Protein AF-A0A448Z1J2-F1 (afdb_monomer)

Mean predicted aligned error: 15.46 Å

Solvent-accessible surface area (backbone atoms only — not comparable to full-atom values): 7737 Å² total; per-residue (Å²): 117,73,67,60,22,53,48,30,33,52,54,13,51,51,35,43,54,49,35,51,50,51,52,52,51,52,51,51,53,51,53,54,49,52,54,53,52,60,68,62,60,84,60,81,86,87,71,67,80,65,58,53,57,57,51,50,54,50,52,58,58,62,70,51,76,62,66,67,49,54,51,44,38,52,50,14,51,50,31,33,50,51,11,50,65,66,57,67,61,83,80,78,82,80,77,81,77,88,66,95,68,85,71,80,87,72,56,58,96,90,49,56,73,74,52,52,57,54,62,55,55,54,54,55,55,57,67,71,75,110

Foldseek 3Di:
DLVQLVVLQVVLVVLQVVLVVLLVVLVVVLVVVVVVVVVVPPDDDDPPDPVVVVVVVVNVVSNDRDVVSVVSNVSSVVSNVVSCVVNVDDDDDDPPCPDDDDDPPDDDPVDPPVVVVVVVVVVVVVVVVD

pLDDT: mean 75.4, std 17.33, range [51.78, 98.25]

Organism: NCBI:txid183589

Sequence (130 aa):
MPSTAAFLRGAGALLVVHAAYSCMHFRSLLQDLDLLAGAGAAAPPDQKTEEASAVAGAAAAAMIPPPDVVFELALALCLLLAGELLGMGPLQPIELSAGGRRRPLVAPAHRTRDFDVYSNRSKMLLRKAE

InterPro domains:
  IPR018937 Membrane magnesium transporter [PF10270] (12-91)

Structure (mmCIF, N/CA/C/O backbone):
data_AF-A0A448Z1J2-F1
#
_entry.id   AF-A0A448Z1J2-F1
#
loop_
_atom_site.group_PDB
_atom_site.id
_atom_site.type_symbol
_atom_site.label_atom_id
_atom_site.label_alt_id
_atom_site.label_comp_id
_atom_site.label_asym_id
_atom_site.label_entity_id
_atom_site.label_seq_id
_atom_site.pdbx_PDB_ins_code
_atom_site.Cartn_x
_atom_site.Cartn_y
_atom_site.Cartn_z
_atom_site.occupancy
_atom_site.B_iso_or_equiv
_atom_site.auth_seq_id
_atom_site.auth_comp_id
_atom_site.auth_asym_id
_atom_site.auth_atom_id
_atom_site.pdbx_PDB_model_num
ATOM 1 N N . MET A 1 1 ? -5.794 -3.497 21.336 1.00 56.41 1 MET A N 1
ATOM 2 C CA . MET A 1 1 ? -4.336 -3.267 21.287 1.00 56.41 1 MET A CA 1
ATOM 3 C C . MET A 1 1 ? -4.048 -2.202 20.239 1.00 56.41 1 MET A C 1
ATOM 5 O O . MET A 1 1 ? -3.989 -2.529 19.065 1.00 56.41 1 MET A O 1
ATOM 9 N N . PRO A 1 2 ? -3.956 -0.922 20.625 1.00 68.00 2 PRO A N 1
ATOM 10 C CA . PRO A 1 2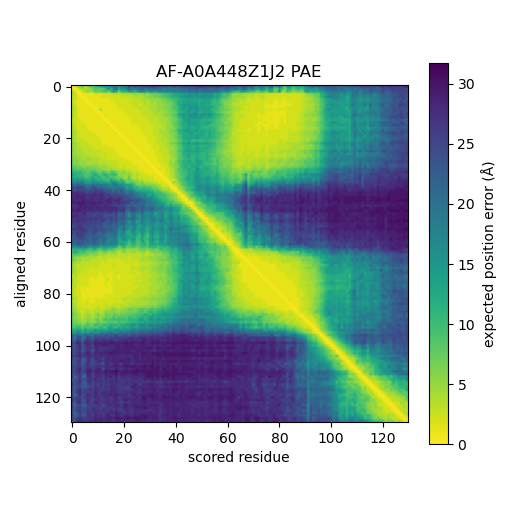 ? -3.748 0.173 19.671 1.00 68.00 2 PRO A CA 1
ATOM 11 C C . PRO A 1 2 ? -2.375 0.119 18.972 1.00 68.00 2 PRO A C 1
ATOM 13 O O . PRO A 1 2 ? -2.227 0.649 17.874 1.00 68.00 2 PRO A O 1
ATOM 16 N N . SER A 1 3 ? -1.390 -0.563 19.567 1.00 85.62 3 SER A N 1
ATOM 17 C CA . SER A 1 3 ? -0.029 -0.676 19.030 1.00 85.62 3 SER A CA 1
ATOM 18 C C . SER A 1 3 ? 0.064 -1.497 17.740 1.00 85.62 3 SER A C 1
ATOM 20 O O . SER A 1 3 ? 0.822 -1.130 16.847 1.00 85.62 3 SER A O 1
ATOM 22 N N . THR A 1 4 ? -0.714 -2.575 17.598 1.00 93.00 4 THR A N 1
ATOM 23 C CA . THR A 1 4 ? -0.645 -3.452 16.416 1.00 93.00 4 THR A CA 1
ATOM 24 C C . THR A 1 4 ? -1.272 -2.807 15.182 1.00 93.00 4 THR A C 1
ATOM 26 O O . THR A 1 4 ? -0.691 -2.866 14.104 1.00 93.00 4 THR A O 1
ATOM 29 N N . ALA A 1 5 ? -2.411 -2.126 15.337 1.00 93.38 5 ALA A N 1
ATOM 30 C CA . ALA A 1 5 ? -3.055 -1.389 14.248 1.00 93.38 5 ALA A CA 1
ATOM 31 C C . ALA A 1 5 ? -2.168 -0.244 13.729 1.00 93.38 5 ALA A C 1
ATOM 33 O O . ALA A 1 5 ? -2.017 -0.072 12.521 1.00 93.38 5 ALA A O 1
ATOM 34 N N . ALA A 1 6 ? -1.531 0.508 14.636 1.00 94.75 6 ALA A N 1
ATOM 35 C CA . ALA A 1 6 ? -0.580 1.555 14.266 1.00 94.75 6 ALA A CA 1
ATOM 36 C C . ALA A 1 6 ? 0.643 0.988 13.525 1.00 94.75 6 ALA A C 1
ATOM 38 O O . ALA A 1 6 ? 1.057 1.550 12.513 1.00 94.75 6 ALA A O 1
ATOM 39 N N . PHE A 1 7 ? 1.176 -0.148 13.986 1.00 96.81 7 PHE A N 1
ATOM 40 C CA . PHE A 1 7 ? 2.276 -0.837 13.315 1.00 96.81 7 PHE A CA 1
ATOM 41 C C . PHE A 1 7 ? 1.901 -1.284 11.895 1.00 96.81 7 PHE A C 1
ATOM 43 O O . PHE A 1 7 ? 2.641 -0.997 10.960 1.00 96.81 7 PHE A O 1
ATOM 50 N N . LEU A 1 8 ? 0.738 -1.921 11.714 1.00 97.00 8 LEU A N 1
ATOM 51 C CA . LEU A 1 8 ? 0.266 -2.379 10.399 1.00 97.00 8 LEU A CA 1
ATOM 52 C C . LEU A 1 8 ? 0.074 -1.220 9.416 1.00 97.00 8 LEU A C 1
ATOM 54 O O . LEU A 1 8 ? 0.506 -1.316 8.270 1.00 97.00 8 LEU A O 1
ATOM 58 N N . ARG A 1 9 ? -0.505 -0.103 9.876 1.00 96.94 9 ARG A N 1
ATOM 59 C CA . ARG A 1 9 ? -0.630 1.119 9.069 1.00 96.94 9 ARG A CA 1
ATOM 60 C C . ARG A 1 9 ? 0.732 1.675 8.666 1.00 96.94 9 ARG A C 1
ATOM 62 O O . ARG A 1 9 ? 0.930 2.009 7.504 1.00 96.94 9 ARG A O 1
ATOM 69 N N . GLY A 1 10 ? 1.667 1.755 9.614 1.00 97.50 10 GLY A N 1
ATOM 70 C CA . GLY A 1 10 ? 3.019 2.252 9.360 1.00 97.50 10 GLY A CA 1
ATOM 71 C C . GLY A 1 10 ? 3.784 1.380 8.364 1.00 97.50 10 GLY A C 1
ATOM 72 O O . GLY A 1 10 ? 4.340 1.896 7.399 1.00 97.50 10 GLY A O 1
ATOM 73 N N . ALA A 1 11 ? 3.759 0.059 8.558 1.00 97.50 11 ALA A N 1
ATOM 74 C CA . ALA A 1 11 ? 4.390 -0.899 7.656 1.00 97.50 11 ALA A CA 1
ATOM 75 C C . ALA A 1 11 ? 3.762 -0.858 6.254 1.00 97.50 11 ALA A C 1
ATOM 77 O O . ALA A 1 11 ? 4.482 -0.778 5.262 1.00 97.50 11 ALA A O 1
ATOM 78 N N . GLY A 1 12 ? 2.428 -0.841 6.166 1.00 97.44 12 GLY A N 1
ATOM 79 C CA . GLY A 1 12 ? 1.718 -0.719 4.896 1.00 97.44 12 GLY A CA 1
ATOM 80 C C . GLY A 1 12 ? 2.039 0.589 4.167 1.00 97.44 12 GLY A C 1
ATOM 81 O O . GLY A 1 12 ? 2.340 0.562 2.979 1.00 97.44 12 GLY A O 1
ATOM 82 N N . ALA A 1 13 ? 2.064 1.726 4.869 1.00 98.00 13 ALA A N 1
ATOM 83 C CA . ALA A 1 13 ? 2.432 3.015 4.279 1.00 98.00 13 ALA A CA 1
ATOM 84 C C . ALA A 1 13 ? 3.871 3.018 3.740 1.00 98.00 13 ALA A C 1
ATOM 86 O O . ALA A 1 13 ? 4.117 3.536 2.651 1.00 98.00 13 ALA A O 1
ATOM 87 N N . LEU A 1 14 ? 4.810 2.407 4.468 1.00 98.06 14 LEU A N 1
ATOM 88 C CA . LEU A 1 14 ? 6.195 2.276 4.024 1.00 98.06 14 LEU A CA 1
ATOM 89 C C . LEU A 1 14 ? 6.297 1.430 2.749 1.00 98.06 14 LEU A C 1
ATOM 91 O O . LEU A 1 14 ? 6.985 1.842 1.819 1.00 98.06 14 LEU A O 1
ATOM 95 N N . LEU A 1 15 ? 5.572 0.308 2.669 1.00 97.25 15 LEU A N 1
ATOM 96 C CA . LEU A 1 15 ? 5.525 -0.512 1.453 1.00 97.25 15 LEU A CA 1
ATOM 97 C C . LEU A 1 15 ? 4.890 0.229 0.271 1.00 97.25 15 LEU A C 1
ATOM 99 O O . LEU A 1 15 ? 5.377 0.104 -0.843 1.00 97.25 15 LEU A O 1
ATOM 103 N N . VAL A 1 16 ? 3.851 1.048 0.485 1.00 97.62 16 VAL A N 1
ATOM 104 C CA . VAL A 1 16 ? 3.288 1.882 -0.597 1.00 97.62 16 VAL A CA 1
ATOM 105 C C . VAL A 1 16 ? 4.333 2.861 -1.130 1.00 97.62 16 VAL A C 1
ATOM 107 O O . VAL A 1 16 ? 4.474 3.007 -2.342 1.00 97.62 16 VAL A O 1
ATOM 110 N N . VAL A 1 17 ? 5.081 3.524 -0.243 1.00 97.88 17 VAL A N 1
ATOM 111 C CA . VAL A 1 17 ? 6.155 4.444 -0.649 1.00 97.88 17 VAL A CA 1
ATOM 112 C C . VAL A 1 17 ? 7.260 3.695 -1.392 1.00 97.88 17 VAL A C 1
ATOM 114 O O . VAL A 1 17 ? 7.743 4.184 -2.413 1.00 97.88 17 VAL A O 1
ATOM 117 N N . HIS A 1 18 ? 7.631 2.505 -0.920 1.00 97.06 18 HIS A N 1
ATOM 118 C CA . HIS A 1 18 ? 8.628 1.669 -1.580 1.00 97.06 18 HIS A CA 1
ATOM 119 C C . HIS A 1 18 ? 8.166 1.237 -2.977 1.00 97.06 18 HIS A C 1
ATOM 121 O O . HIS A 1 18 ? 8.861 1.501 -3.953 1.00 97.06 18 HIS A O 1
ATOM 127 N N . ALA A 1 19 ? 6.950 0.702 -3.105 1.00 94.69 19 ALA A N 1
ATOM 128 C CA . ALA A 1 19 ? 6.372 0.308 -4.386 1.00 94.69 19 ALA A CA 1
ATOM 129 C C . ALA A 1 19 ? 6.236 1.497 -5.355 1.00 94.69 19 ALA A C 1
ATOM 131 O O . ALA A 1 19 ? 6.474 1.350 -6.555 1.00 94.69 19 ALA A O 1
ATOM 132 N N . ALA A 1 20 ? 5.904 2.693 -4.853 1.00 94.69 20 ALA A N 1
ATOM 133 C CA . ALA A 1 20 ? 5.857 3.913 -5.658 1.00 94.69 20 ALA A CA 1
ATOM 134 C C . ALA A 1 20 ? 7.246 4.302 -6.190 1.00 94.69 20 ALA A C 1
ATOM 136 O O . ALA A 1 20 ? 7.379 4.645 -7.368 1.00 94.69 20 ALA A O 1
ATOM 137 N N . TYR A 1 21 ? 8.282 4.205 -5.349 1.00 96.06 21 TYR A N 1
ATOM 138 C CA . TYR A 1 21 ? 9.666 4.408 -5.769 1.00 96.06 21 TYR A CA 1
ATOM 139 C C . TYR A 1 21 ? 10.095 3.369 -6.814 1.00 96.06 21 TYR A C 1
ATOM 141 O O . TYR A 1 21 ? 10.613 3.751 -7.862 1.00 96.06 21 TYR A O 1
ATOM 149 N N . SER A 1 22 ? 9.803 2.084 -6.593 1.00 93.62 22 SER A N 1
ATOM 150 C CA . SER A 1 22 ? 10.104 0.999 -7.537 1.00 93.62 22 SER A CA 1
ATOM 151 C C . SER A 1 22 ? 9.424 1.213 -8.892 1.00 93.62 22 SER A C 1
ATOM 153 O O . SER A 1 22 ? 10.071 1.085 -9.930 1.00 93.62 22 SER A O 1
ATOM 155 N N . CYS A 1 23 ? 8.155 1.640 -8.907 1.00 91.31 23 CYS A N 1
ATOM 156 C CA . CYS A 1 23 ? 7.443 2.004 -10.137 1.00 91.31 23 CYS A CA 1
ATOM 157 C C . CYS A 1 23 ? 8.109 3.175 -10.873 1.00 91.31 23 CYS A C 1
ATOM 159 O O . CYS A 1 23 ? 8.272 3.135 -12.094 1.00 91.31 23 CYS A O 1
ATOM 161 N N . MET A 1 24 ? 8.482 4.233 -10.145 1.00 91.62 24 MET A N 1
ATOM 162 C CA . MET A 1 24 ? 9.134 5.403 -10.734 1.00 91.62 24 MET A CA 1
ATOM 163 C C . MET A 1 24 ? 10.509 5.042 -11.303 1.00 91.62 24 MET A C 1
ATOM 165 O O . MET A 1 24 ? 10.846 5.467 -12.407 1.00 91.62 24 MET A O 1
ATOM 169 N N . HIS A 1 25 ? 11.279 4.229 -10.579 1.00 92.31 25 HIS A N 1
ATOM 170 C CA . HIS A 1 25 ? 12.588 3.766 -11.016 1.00 92.31 25 HIS A CA 1
ATOM 171 C C . HIS A 1 25 ? 12.485 2.872 -12.256 1.00 92.31 25 HIS A C 1
ATOM 173 O O . HIS A 1 25 ? 13.178 3.116 -13.241 1.00 92.31 25 HIS A O 1
ATOM 179 N N . PHE A 1 26 ? 11.558 1.911 -12.260 1.00 89.44 26 PHE A N 1
ATOM 180 C CA . PHE A 1 26 ? 11.278 1.070 -13.424 1.00 89.44 26 PHE A CA 1
ATOM 181 C C . PHE A 1 26 ? 10.901 1.905 -14.653 1.00 89.44 26 PHE A C 1
ATOM 183 O O . PHE A 1 26 ? 11.438 1.700 -15.739 1.00 89.44 26 PHE A O 1
ATOM 190 N N . ARG A 1 27 ? 10.040 2.915 -14.478 1.00 89.06 27 ARG A N 1
ATOM 191 C CA . ARG A 1 27 ? 9.675 3.836 -15.560 1.00 89.06 27 ARG A CA 1
ATOM 192 C C . ARG A 1 27 ? 10.876 4.627 -16.082 1.00 89.06 27 ARG A C 1
ATOM 194 O O . ARG A 1 27 ? 10.980 4.809 -17.290 1.00 89.06 27 ARG A O 1
ATOM 201 N N . SER A 1 28 ? 11.762 5.087 -15.199 1.00 91.12 28 SER A N 1
ATOM 202 C CA . SER A 1 28 ? 12.994 5.780 -15.596 1.00 91.12 28 SER A CA 1
ATOM 203 C C . SER A 1 28 ? 13.884 4.878 -16.454 1.00 91.12 28 SER A C 1
ATOM 205 O O . SER A 1 28 ? 14.342 5.304 -17.506 1.00 91.12 28 SER A O 1
ATOM 207 N N . LEU A 1 29 ? 14.061 3.613 -16.054 1.00 87.56 29 LEU A N 1
ATOM 208 C CA . LEU A 1 29 ? 14.852 2.640 -16.814 1.00 87.56 29 LEU A CA 1
ATOM 209 C C . LEU A 1 29 ? 14.260 2.361 -18.201 1.00 87.56 29 LEU A C 1
ATOM 211 O O . LEU A 1 29 ? 15.002 2.266 -19.174 1.00 87.56 29 LEU A O 1
ATOM 215 N N . LEU A 1 30 ? 12.931 2.260 -18.311 1.00 85.81 30 LEU A N 1
ATOM 216 C CA . LEU A 1 30 ? 12.268 2.103 -19.609 1.00 85.81 30 LEU A CA 1
ATOM 217 C C . LEU A 1 30 ? 12.523 3.301 -20.533 1.00 85.81 30 LEU A C 1
ATOM 219 O O . LEU A 1 30 ? 12.791 3.113 -21.715 1.00 85.81 30 LEU A O 1
ATOM 223 N N . GLN A 1 31 ? 12.489 4.523 -19.997 1.00 87.50 31 GLN A N 1
ATOM 224 C CA . GLN A 1 31 ? 12.779 5.732 -20.774 1.00 87.50 31 GLN A CA 1
ATOM 225 C C . GLN A 1 31 ? 14.233 5.764 -21.262 1.00 87.50 31 GLN A C 1
ATOM 227 O O . GLN A 1 31 ? 14.480 6.120 -22.413 1.00 87.50 31 GLN A O 1
ATOM 232 N N . ASP A 1 32 ? 15.183 5.353 -20.422 1.00 85.81 32 ASP A N 1
ATOM 233 C CA . ASP A 1 32 ? 16.596 5.267 -20.804 1.00 85.81 32 ASP A CA 1
ATOM 234 C C . ASP A 1 32 ? 16.824 4.221 -21.910 1.00 85.81 32 ASP A C 1
ATOM 236 O O . ASP A 1 32 ? 17.598 4.451 -22.842 1.00 85.81 32 ASP A O 1
ATOM 240 N N . LEU A 1 33 ? 16.112 3.089 -21.855 1.00 84.00 33 LEU A N 1
ATOM 241 C CA . LEU A 1 33 ? 16.160 2.058 -22.896 1.00 84.00 33 LEU A CA 1
ATOM 242 C C . LEU A 1 33 ? 15.563 2.538 -24.225 1.00 84.00 33 LEU A C 1
ATOM 244 O O . LEU A 1 33 ? 16.163 2.290 -25.271 1.00 84.00 33 LEU A O 1
ATOM 248 N N . ASP A 1 34 ? 14.439 3.258 -24.201 1.00 82.56 34 ASP A N 1
ATOM 249 C CA . ASP A 1 34 ? 13.839 3.845 -25.407 1.00 82.56 34 ASP A CA 1
ATOM 250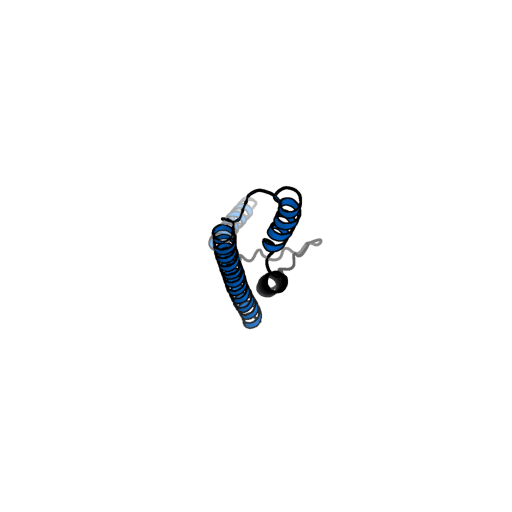 C C . ASP A 1 34 ? 14.785 4.857 -26.077 1.00 82.56 34 ASP A C 1
ATOM 252 O O . ASP A 1 34 ? 14.906 4.884 -27.306 1.00 82.56 34 ASP A O 1
ATOM 256 N N . LEU A 1 35 ? 15.512 5.657 -25.286 1.00 79.44 35 LEU A N 1
ATOM 257 C CA . LEU A 1 35 ? 16.523 6.589 -25.798 1.00 79.44 35 LEU A CA 1
ATOM 258 C C . LEU A 1 35 ? 17.692 5.856 -26.475 1.00 79.44 35 LEU A C 1
ATOM 260 O O . LEU A 1 35 ? 18.140 6.272 -27.547 1.00 79.44 35 LEU A O 1
ATOM 264 N N . LEU A 1 36 ? 18.166 4.751 -25.891 1.00 80.19 36 LEU A N 1
ATOM 265 C CA . LEU A 1 36 ? 19.224 3.919 -26.475 1.00 80.19 36 LEU A CA 1
ATOM 266 C C . LEU A 1 36 ? 18.760 3.207 -27.755 1.00 80.19 36 LEU A C 1
ATOM 268 O O . LEU A 1 36 ? 19.490 3.186 -28.748 1.00 80.19 36 LEU A O 1
ATOM 272 N N . ALA A 1 37 ? 17.539 2.666 -27.761 1.00 77.69 37 ALA A N 1
ATOM 273 C CA . ALA A 1 37 ? 16.949 2.022 -28.932 1.00 77.69 37 ALA A CA 1
ATOM 274 C C . ALA A 1 37 ? 16.738 3.024 -30.082 1.00 77.69 37 ALA A C 1
ATOM 276 O O . ALA A 1 37 ? 17.069 2.731 -31.233 1.00 77.69 37 ALA A O 1
ATOM 277 N N . GLY A 1 38 ? 16.267 4.236 -29.771 1.00 69.31 38 GLY A N 1
ATOM 278 C CA . GLY A 1 38 ? 16.127 5.329 -30.733 1.00 69.31 38 GLY A CA 1
ATOM 279 C C . GLY A 1 38 ? 17.464 5.810 -31.307 1.00 69.31 38 GLY A C 1
ATOM 280 O O . G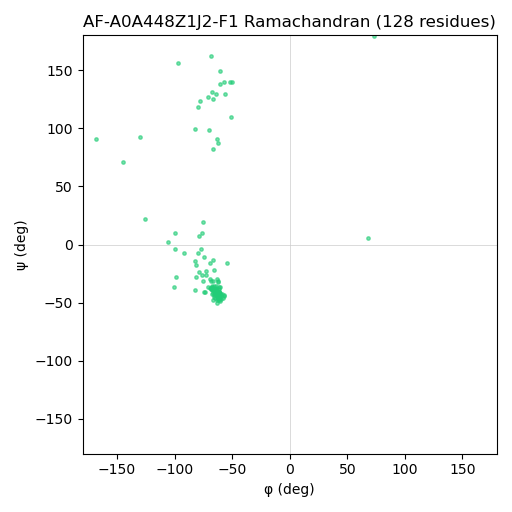LY A 1 38 ? 17.544 6.108 -32.497 1.00 69.31 38 GLY A O 1
ATOM 281 N N . ALA A 1 39 ? 18.531 5.822 -30.501 1.00 65.00 39 ALA A N 1
ATOM 282 C CA . ALA A 1 39 ? 19.882 6.157 -30.956 1.00 65.00 39 ALA A CA 1
ATOM 283 C C . ALA A 1 39 ? 20.491 5.082 -31.884 1.00 65.00 39 ALA A C 1
ATOM 285 O O . ALA A 1 39 ? 21.277 5.413 -32.771 1.00 65.00 39 ALA A O 1
ATOM 286 N N . GLY A 1 40 ? 20.112 3.809 -31.715 1.00 58.38 40 GLY A N 1
ATOM 287 C CA . GLY A 1 40 ? 20.538 2.691 -32.570 1.00 58.38 40 GLY A CA 1
ATOM 288 C C . GLY A 1 40 ? 19.753 2.543 -33.883 1.00 58.38 40 GLY A C 1
ATOM 289 O O . GLY A 1 40 ? 20.239 1.914 -34.821 1.00 58.38 40 GLY A O 1
ATOM 290 N N . ALA A 1 41 ? 18.569 3.153 -33.995 1.00 55.84 41 ALA A N 1
ATOM 291 C CA . ALA A 1 41 ? 17.669 3.032 -35.149 1.00 55.84 41 ALA A CA 1
ATOM 292 C C . ALA A 1 41 ? 18.088 3.840 -36.402 1.00 55.84 41 ALA A C 1
ATOM 294 O O . ALA A 1 41 ? 17.331 3.915 -37.370 1.00 55.84 41 ALA A O 1
ATOM 295 N N . ALA A 1 42 ? 19.299 4.407 -36.434 1.00 55.72 42 ALA A N 1
ATOM 296 C CA . ALA A 1 42 ? 19.894 5.056 -37.611 1.00 55.72 42 ALA A CA 1
ATOM 297 C C . ALA A 1 42 ? 20.405 4.061 -38.692 1.00 55.72 42 ALA A C 1
ATOM 299 O O . ALA A 1 42 ? 21.227 4.424 -39.533 1.00 55.72 42 ALA A O 1
ATOM 300 N N . ALA A 1 43 ? 19.937 2.809 -38.670 1.00 55.16 43 ALA A N 1
ATOM 301 C CA . ALA A 1 43 ? 20.293 1.735 -39.603 1.00 55.16 43 ALA A CA 1
ATOM 302 C C . ALA A 1 43 ? 19.242 1.587 -40.744 1.00 55.16 43 ALA A C 1
ATOM 304 O O . ALA A 1 43 ? 18.107 2.046 -40.590 1.00 55.16 43 ALA A O 1
ATOM 305 N N . PRO A 1 44 ? 19.615 1.020 -41.914 1.00 53.59 44 PRO A N 1
ATOM 306 C CA . PRO A 1 44 ? 18.981 1.280 -43.214 1.00 53.59 44 PRO A CA 1
ATOM 307 C C . PRO A 1 44 ? 17.540 0.745 -43.388 1.00 53.59 44 PRO A C 1
ATOM 309 O O . PRO A 1 44 ? 17.093 -0.111 -42.627 1.00 53.59 44 PRO A O 1
ATOM 312 N N . PRO A 1 45 ? 16.788 1.252 -44.391 1.00 56.09 45 PRO A N 1
ATOM 313 C CA . PRO A 1 45 ? 15.318 1.309 -44.380 1.00 56.09 45 PRO A CA 1
ATOM 314 C C . PRO A 1 45 ? 14.544 0.013 -44.675 1.00 56.09 45 PRO A C 1
ATOM 316 O O . PRO A 1 45 ? 13.315 0.035 -44.592 1.00 56.09 45 PRO A O 1
ATOM 319 N N . ASP A 1 46 ? 15.194 -1.100 -45.011 1.00 54.22 46 ASP A N 1
ATOM 320 C CA . ASP A 1 46 ? 14.553 -2.091 -45.893 1.00 54.22 46 ASP A CA 1
ATOM 321 C C . ASP A 1 46 ? 13.911 -3.321 -45.199 1.00 54.22 46 ASP A C 1
ATOM 323 O O . ASP A 1 46 ? 13.470 -4.237 -45.886 1.00 54.22 46 ASP A O 1
ATOM 327 N N . GLN A 1 47 ? 13.774 -3.358 -43.862 1.00 54.62 47 GLN A N 1
ATOM 328 C CA . GLN A 1 47 ? 13.173 -4.502 -43.120 1.00 54.62 47 GLN A CA 1
ATOM 329 C C . GLN A 1 47 ? 11.997 -4.147 -42.174 1.00 54.62 47 GLN A C 1
ATOM 331 O O . GLN A 1 47 ? 11.669 -4.880 -41.247 1.00 54.62 47 GLN A O 1
ATOM 336 N N . LYS A 1 48 ? 11.315 -3.015 -42.389 1.00 54.19 48 LYS A N 1
ATOM 337 C CA . LYS A 1 48 ? 10.494 -2.350 -41.353 1.00 54.19 48 LYS A CA 1
ATOM 338 C C . LYS A 1 48 ? 9.082 -2.884 -41.039 1.00 54.19 48 LYS A C 1
ATOM 340 O O . LYS A 1 48 ? 8.479 -2.365 -40.103 1.00 54.19 48 LYS A O 1
ATOM 345 N N . THR A 1 49 ? 8.504 -3.844 -41.764 1.00 54.06 49 THR A N 1
ATOM 346 C CA . THR A 1 49 ? 7.030 -4.021 -41.707 1.00 54.06 49 THR A CA 1
ATOM 347 C C . THR A 1 49 ? 6.518 -5.128 -40.772 1.00 54.06 49 THR A C 1
ATOM 349 O O . THR A 1 49 ? 5.434 -4.963 -40.221 1.00 54.06 49 THR A O 1
ATOM 352 N N . GLU A 1 50 ? 7.273 -6.202 -40.507 1.00 52.81 50 GLU A N 1
ATOM 353 C CA . GLU A 1 50 ? 6.837 -7.266 -39.571 1.00 52.81 50 GLU A CA 1
ATOM 354 C C . GLU A 1 50 ? 7.474 -7.161 -38.175 1.00 52.81 50 GLU A C 1
ATOM 356 O O . GLU A 1 50 ? 6.791 -7.360 -37.168 1.00 52.81 50 GLU A O 1
ATOM 361 N N . GLU A 1 51 ? 8.742 -6.751 -38.076 1.00 51.94 51 GLU A N 1
ATOM 362 C CA . GLU A 1 51 ? 9.425 -6.603 -36.781 1.00 51.94 51 GLU A CA 1
ATOM 363 C C . GLU A 1 51 ? 8.831 -5.468 -35.931 1.00 51.94 51 GLU A C 1
ATOM 365 O O . GLU A 1 51 ? 8.738 -5.589 -34.711 1.00 51.94 51 GLU A O 1
ATOM 370 N N . ALA A 1 52 ? 8.319 -4.404 -36.557 1.00 52.88 52 ALA A N 1
ATOM 371 C CA . ALA A 1 52 ? 7.695 -3.282 -35.853 1.00 52.88 52 ALA A CA 1
ATOM 372 C C . ALA A 1 52 ? 6.433 -3.686 -35.059 1.00 52.88 52 ALA A C 1
ATOM 374 O O . ALA A 1 52 ? 6.159 -3.115 -34.003 1.00 52.88 52 ALA A O 1
ATOM 375 N N . SER A 1 53 ? 5.685 -4.695 -35.526 1.00 51.84 53 SER A N 1
ATOM 376 C CA . SER A 1 53 ? 4.489 -5.215 -34.844 1.00 51.84 53 SER A CA 1
ATOM 377 C C . SER A 1 53 ? 4.851 -6.066 -33.622 1.00 51.84 53 SER A C 1
ATOM 379 O O . SER A 1 53 ? 4.222 -5.951 -32.569 1.00 51.84 53 SER A O 1
ATOM 381 N N . ALA A 1 54 ? 5.886 -6.904 -33.738 1.00 55.38 54 ALA A N 1
ATOM 382 C CA . ALA A 1 54 ? 6.389 -7.708 -32.625 1.00 55.38 54 ALA A CA 1
ATOM 383 C C . ALA A 1 54 ? 7.055 -6.832 -31.547 1.00 55.38 54 ALA A C 1
ATOM 385 O O . ALA A 1 54 ? 6.841 -7.048 -30.354 1.00 55.38 54 ALA A O 1
ATOM 386 N N . VAL A 1 55 ? 7.785 -5.792 -31.962 1.00 54.78 55 VAL A N 1
ATOM 387 C CA . VAL A 1 55 ? 8.408 -4.806 -31.065 1.00 54.78 55 VAL A CA 1
ATOM 388 C C . VAL A 1 55 ? 7.356 -3.950 -30.352 1.00 54.78 55 VAL A C 1
ATOM 390 O O . VAL A 1 55 ? 7.500 -3.703 -29.160 1.00 54.78 55 VAL A O 1
ATOM 393 N N . ALA A 1 56 ? 6.256 -3.567 -31.010 1.00 52.28 56 ALA A N 1
ATOM 394 C CA . ALA A 1 56 ? 5.154 -2.848 -30.361 1.00 52.28 56 ALA A CA 1
ATOM 395 C C . ALA A 1 56 ? 4.419 -3.703 -29.308 1.00 52.28 56 ALA A C 1
ATOM 397 O O . ALA A 1 56 ? 4.085 -3.206 -28.233 1.00 52.28 56 ALA A O 1
ATOM 398 N N . GLY A 1 57 ? 4.209 -4.997 -29.579 1.00 54.88 57 GLY A N 1
ATOM 399 C CA . GLY A 1 57 ? 3.652 -5.941 -28.603 1.00 54.88 57 GLY A CA 1
ATOM 400 C C . GLY A 1 57 ? 4.585 -6.186 -27.411 1.00 54.88 57 GLY A C 1
ATOM 401 O O . GLY A 1 57 ? 4.130 -6.231 -26.268 1.00 54.88 57 GLY A O 1
ATOM 402 N N . ALA A 1 58 ? 5.896 -6.268 -27.657 1.00 56.38 58 ALA A N 1
ATOM 403 C CA . ALA A 1 58 ? 6.912 -6.377 -26.612 1.00 56.38 58 ALA A CA 1
ATOM 404 C C . ALA A 1 58 ? 7.053 -5.084 -25.790 1.00 56.38 58 ALA A C 1
ATOM 406 O O . ALA A 1 58 ? 7.187 -5.158 -24.574 1.00 56.38 58 ALA A O 1
ATOM 407 N N . ALA A 1 59 ? 6.947 -3.906 -26.413 1.00 56.44 59 ALA A N 1
ATOM 408 C CA . ALA A 1 59 ? 6.943 -2.612 -25.729 1.00 56.44 59 ALA A CA 1
ATOM 409 C C . ALA A 1 59 ? 5.685 -2.422 -24.863 1.00 56.44 59 ALA A C 1
ATOM 411 O O . ALA A 1 59 ? 5.767 -1.922 -23.743 1.00 56.44 59 ALA A O 1
ATOM 412 N N . ALA A 1 60 ? 4.523 -2.888 -25.333 1.00 56.78 60 ALA A N 1
ATOM 413 C CA . ALA A 1 60 ? 3.295 -2.910 -24.539 1.00 56.78 60 ALA A CA 1
ATOM 414 C C . ALA A 1 60 ? 3.394 -3.878 -23.344 1.00 56.78 60 ALA A C 1
ATOM 416 O O . ALA A 1 60 ? 2.932 -3.549 -22.253 1.00 56.78 60 ALA A O 1
ATOM 417 N N . ALA A 1 61 ? 4.041 -5.036 -23.519 1.00 59.44 61 ALA A N 1
ATOM 418 C CA . ALA A 1 61 ? 4.363 -5.945 -22.418 1.00 59.44 61 ALA A CA 1
ATOM 419 C C . ALA A 1 61 ? 5.431 -5.366 -21.467 1.00 59.44 61 ALA A C 1
ATOM 421 O O . ALA A 1 61 ? 5.366 -5.611 -20.266 1.00 59.44 61 ALA A O 1
ATOM 422 N N . ALA A 1 62 ? 6.366 -4.553 -21.973 1.00 62.69 62 ALA A N 1
ATOM 423 C CA . ALA A 1 62 ? 7.389 -3.866 -21.183 1.00 62.69 62 ALA A CA 1
ATOM 424 C C . ALA A 1 62 ? 6.828 -2.708 -20.341 1.00 62.69 62 ALA A C 1
ATOM 426 O O . ALA A 1 62 ? 7.423 -2.356 -19.329 1.00 62.69 62 ALA A O 1
ATOM 427 N N . MET A 1 63 ? 5.674 -2.136 -20.706 1.00 70.19 63 MET A N 1
ATOM 428 C CA . MET A 1 63 ? 4.998 -1.123 -19.883 1.00 70.19 63 MET A CA 1
ATOM 429 C C . MET A 1 63 ? 4.302 -1.700 -18.642 1.00 70.19 63 MET A C 1
ATOM 431 O O . MET A 1 63 ? 3.867 -0.934 -17.778 1.00 70.19 63 MET A O 1
ATOM 435 N N . ILE A 1 64 ? 4.180 -3.025 -18.537 1.00 79.69 64 ILE A N 1
ATOM 436 C CA . ILE A 1 64 ? 3.613 -3.678 -17.357 1.00 79.69 64 ILE A CA 1
ATOM 437 C C . ILE A 1 64 ? 4.696 -3.697 -16.269 1.00 79.69 64 ILE A C 1
ATOM 439 O O . ILE A 1 64 ? 5.790 -4.208 -16.521 1.00 79.69 64 ILE A O 1
ATOM 443 N N . PRO A 1 65 ? 4.430 -3.144 -15.069 1.00 81.00 65 PRO A N 1
ATOM 444 C CA . PRO A 1 65 ? 5.407 -3.172 -13.994 1.00 81.00 65 PRO A CA 1
ATOM 445 C C . PRO A 1 65 ? 5.743 -4.621 -13.613 1.00 81.00 65 PRO A C 1
ATOM 447 O O . PRO A 1 65 ? 4.877 -5.499 -13.712 1.00 81.00 65 PRO A O 1
ATOM 450 N N . PRO A 1 66 ? 6.976 -4.873 -13.146 1.00 87.88 66 PRO A N 1
ATOM 451 C CA . PRO A 1 66 ? 7.391 -6.183 -12.675 1.00 87.88 66 PRO A CA 1
ATOM 452 C C . PRO A 1 66 ? 6.393 -6.771 -11.655 1.00 87.88 66 PRO A C 1
ATOM 454 O O . PRO A 1 66 ? 5.835 -6.038 -10.828 1.00 87.88 66 PRO A O 1
ATOM 457 N N . PRO A 1 67 ? 6.105 -8.085 -11.723 1.00 88.94 67 PRO A N 1
ATOM 458 C CA . PRO A 1 67 ? 5.039 -8.700 -10.933 1.00 88.94 67 PRO A CA 1
ATOM 459 C C . PRO A 1 67 ? 5.292 -8.621 -9.421 1.00 88.94 67 PRO A C 1
ATOM 461 O O . PRO A 1 67 ? 4.345 -8.538 -8.645 1.00 88.94 67 PRO A O 1
ATOM 464 N N . ASP A 1 68 ? 6.551 -8.602 -8.996 1.00 91.00 68 ASP A N 1
ATOM 465 C CA . ASP A 1 68 ? 6.979 -8.361 -7.616 1.00 91.00 68 ASP A CA 1
ATOM 466 C C . ASP A 1 68 ? 6.467 -7.020 -7.071 1.00 91.00 68 ASP A C 1
ATOM 468 O O . ASP A 1 68 ? 5.914 -6.996 -5.973 1.00 91.00 68 ASP A O 1
ATOM 472 N N . VAL A 1 69 ? 6.530 -5.940 -7.857 1.00 92.25 69 VAL A N 1
ATOM 473 C CA . VAL A 1 69 ? 6.004 -4.619 -7.459 1.00 92.25 69 VAL A CA 1
ATOM 474 C C . VAL A 1 69 ? 4.479 -4.653 -7.309 1.00 92.25 69 VAL A C 1
ATOM 476 O O . VAL A 1 69 ? 3.915 -4.029 -6.407 1.00 92.25 69 VAL A O 1
ATOM 479 N N . VAL A 1 70 ? 3.792 -5.425 -8.158 1.00 92.50 70 VAL A N 1
ATOM 480 C CA . VAL A 1 70 ? 2.338 -5.628 -8.057 1.00 92.50 70 VAL A CA 1
ATOM 481 C C . VAL A 1 70 ? 1.982 -6.379 -6.770 1.00 92.50 70 VAL A C 1
ATOM 483 O O . VAL A 1 70 ? 1.058 -5.976 -6.059 1.00 92.50 70 VAL A O 1
ATOM 486 N N . PHE A 1 71 ? 2.719 -7.443 -6.438 1.00 95.00 71 PHE A N 1
ATOM 487 C CA . PHE A 1 71 ? 2.518 -8.186 -5.192 1.00 95.00 71 PHE A CA 1
ATOM 488 C C . PHE A 1 71 ? 2.835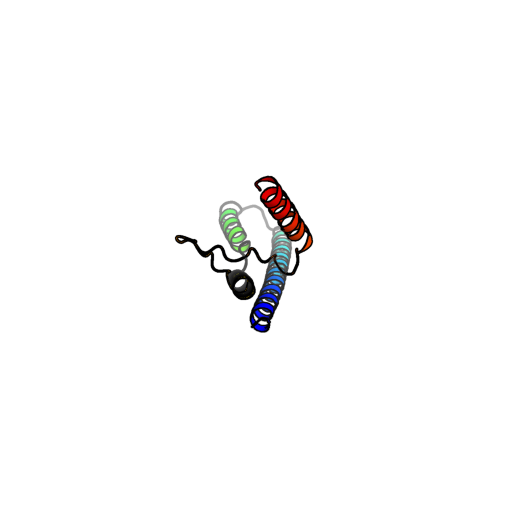 -7.344 -3.956 1.00 95.00 71 PHE A C 1
ATOM 490 O O . PHE A 1 71 ? 2.093 -7.405 -2.974 1.00 95.00 71 PHE A O 1
ATOM 497 N N . GLU A 1 72 ? 3.887 -6.529 -4.004 1.00 95.12 72 GLU A N 1
ATOM 498 C CA . GLU A 1 72 ? 4.245 -5.618 -2.922 1.00 95.12 72 GLU A CA 1
ATOM 499 C C . GLU A 1 72 ? 3.138 -4.591 -2.661 1.00 95.12 72 GLU A C 1
ATOM 501 O O . GLU A 1 72 ? 2.718 -4.411 -1.516 1.00 95.12 72 GLU A O 1
ATOM 506 N N . LEU A 1 73 ? 2.592 -3.977 -3.716 1.00 95.25 73 LEU A N 1
ATOM 507 C CA . LEU A 1 73 ? 1.485 -3.029 -3.597 1.00 95.25 73 LEU A CA 1
ATOM 508 C C . LEU A 1 73 ? 0.214 -3.695 -3.047 1.00 95.25 73 LEU A C 1
ATOM 510 O O . LEU A 1 73 ? -0.467 -3.124 -2.192 1.00 95.25 73 LEU A O 1
ATOM 514 N N . ALA A 1 74 ? -0.101 -4.912 -3.502 1.00 97.06 74 ALA A N 1
ATOM 515 C CA . ALA A 1 74 ? -1.233 -5.678 -2.988 1.00 97.06 74 ALA A CA 1
ATOM 516 C C . ALA A 1 74 ? -1.063 -6.008 -1.495 1.00 97.06 74 ALA A C 1
ATOM 518 O O . ALA A 1 74 ? -2.003 -5.856 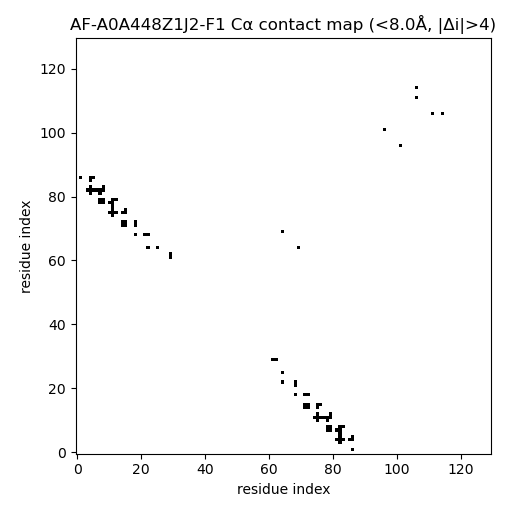-0.712 1.00 97.06 74 ALA A O 1
ATOM 519 N N . LEU A 1 75 ? 0.142 -6.406 -1.079 1.00 97.38 75 LEU A N 1
ATOM 520 C CA . LEU A 1 75 ? 0.467 -6.648 0.324 1.00 97.38 75 LEU A CA 1
ATOM 521 C C . LEU A 1 75 ? 0.341 -5.362 1.152 1.00 97.38 75 LEU A C 1
ATOM 523 O O . LEU A 1 75 ? -0.264 -5.380 2.225 1.00 97.38 75 LEU A O 1
ATOM 527 N N . ALA A 1 76 ? 0.852 -4.242 0.640 1.00 97.69 76 ALA A N 1
ATOM 528 C CA . ALA A 1 76 ? 0.766 -2.936 1.283 1.00 97.69 76 ALA A CA 1
ATOM 529 C C . ALA A 1 76 ? -0.693 -2.515 1.529 1.00 97.69 76 ALA A C 1
ATOM 531 O O . ALA A 1 76 ? -1.050 -2.113 2.640 1.00 97.69 76 ALA A O 1
ATOM 532 N N . LEU A 1 77 ? -1.554 -2.682 0.518 1.00 97.81 77 LEU A N 1
ATOM 533 C CA . LEU A 1 77 ? -2.991 -2.431 0.614 1.00 97.81 77 LEU A CA 1
ATOM 534 C C . LEU A 1 77 ? -3.646 -3.317 1.684 1.00 97.81 77 LEU A C 1
ATOM 536 O O . LEU A 1 77 ? -4.403 -2.820 2.518 1.00 97.81 77 LEU A O 1
ATOM 540 N N . CYS A 1 78 ? -3.334 -4.615 1.692 1.00 98.25 78 CYS A N 1
ATOM 541 C CA . CYS A 1 78 ? -3.859 -5.557 2.680 1.00 98.25 78 CYS A CA 1
ATOM 542 C C . CYS A 1 78 ? -3.463 -5.173 4.113 1.00 98.25 78 CYS A C 1
ATOM 544 O O . CYS A 1 78 ? -4.302 -5.224 5.013 1.00 98.25 78 CYS A O 1
ATOM 546 N N . LEU A 1 79 ? -2.213 -4.753 4.334 1.00 97.81 79 LEU A N 1
ATOM 547 C CA . LEU A 1 79 ? -1.738 -4.308 5.648 1.00 97.81 79 LEU A CA 1
ATOM 548 C C . LEU A 1 79 ? -2.431 -3.022 6.105 1.00 97.81 79 LEU A C 1
ATOM 550 O O . LEU A 1 79 ? -2.850 -2.939 7.260 1.00 97.81 79 LEU A O 1
ATOM 554 N N . LEU A 1 80 ? -2.594 -2.045 5.208 1.00 97.94 80 LEU A N 1
ATOM 555 C CA . LEU A 1 80 ? -3.327 -0.810 5.498 1.00 97.94 80 LEU A CA 1
ATOM 556 C C . LEU A 1 80 ? -4.782 -1.110 5.866 1.00 97.94 80 LEU A C 1
ATOM 558 O O . LEU A 1 80 ? -5.262 -0.646 6.899 1.00 97.94 80 LEU A O 1
ATOM 562 N N . LEU A 1 81 ? -5.459 -1.938 5.070 1.00 97.69 81 LEU A N 1
ATOM 563 C CA . LEU A 1 81 ? -6.847 -2.321 5.309 1.00 97.69 81 LEU A CA 1
ATOM 564 C C . LEU A 1 81 ? -7.008 -3.064 6.641 1.00 97.69 81 LEU A C 1
ATOM 566 O O . LEU A 1 81 ? -7.899 -2.741 7.426 1.00 97.69 81 LEU A O 1
ATOM 570 N N . ALA A 1 82 ? -6.128 -4.025 6.929 1.00 96.44 82 ALA A N 1
ATOM 571 C CA . ALA A 1 82 ? -6.122 -4.732 8.206 1.00 96.44 82 ALA A CA 1
ATOM 572 C C . ALA A 1 82 ? -5.866 -3.775 9.382 1.00 96.44 82 ALA A C 1
ATOM 574 O O . ALA A 1 82 ? -6.527 -3.874 10.416 1.00 96.44 82 ALA A O 1
ATOM 575 N N . GLY A 1 83 ? -4.945 -2.822 9.217 1.00 95.75 83 GLY A N 1
ATOM 576 C CA . GLY A 1 83 ? -4.664 -1.776 10.196 1.00 95.75 83 GLY A CA 1
ATOM 577 C C . GLY A 1 83 ? -5.877 -0.887 10.484 1.00 95.75 83 GLY A C 1
ATOM 578 O O . GLY A 1 83 ? -6.157 -0.604 11.650 1.00 95.75 83 GLY A O 1
ATOM 579 N N . GLU A 1 84 ? -6.635 -0.502 9.455 1.00 95.00 84 GLU A N 1
ATOM 580 C CA . GLU A 1 84 ? -7.884 0.252 9.616 1.00 95.00 84 GLU A CA 1
ATOM 581 C C . GLU A 1 84 ? -8.977 -0.563 10.312 1.00 95.00 84 GLU A C 1
ATOM 583 O O . GLU A 1 84 ? -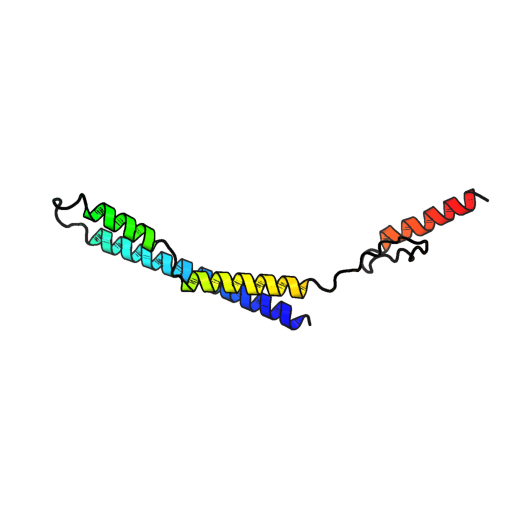9.567 -0.093 11.287 1.00 95.00 84 GLU A O 1
ATOM 588 N N . LEU A 1 85 ? -9.199 -1.808 9.883 1.00 93.88 85 LEU A N 1
ATOM 589 C CA . LEU A 1 85 ? -10.212 -2.691 10.468 1.00 93.88 85 LEU A CA 1
ATOM 590 C C . LEU A 1 85 ? -9.941 -2.977 11.951 1.00 93.88 85 LEU A C 1
ATOM 592 O O . LE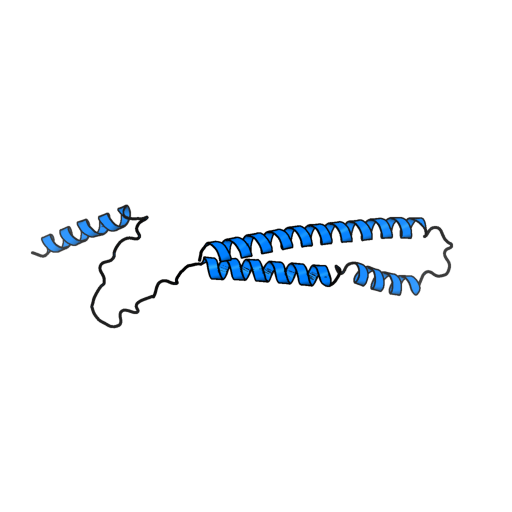U A 1 85 ? -10.856 -2.925 12.771 1.00 93.88 85 LEU A O 1
ATOM 596 N N . LEU A 1 86 ? -8.681 -3.223 12.317 1.00 92.69 86 LEU A N 1
ATOM 597 C CA . LEU A 1 86 ? -8.278 -3.423 13.712 1.00 92.69 86 LEU A CA 1
ATOM 598 C C . LEU A 1 86 ? -8.294 -2.119 14.523 1.00 92.69 86 LEU A C 1
ATOM 600 O O . LEU A 1 86 ? -8.448 -2.149 15.746 1.00 92.69 86 LEU A O 1
ATOM 604 N N . GLY A 1 87 ? -8.124 -0.977 13.856 1.00 90.31 87 GLY A N 1
ATOM 605 C CA . GLY A 1 87 ? -8.132 0.352 14.459 1.00 90.31 87 GLY A CA 1
ATOM 606 C C . GLY A 1 87 ? -9.526 0.938 14.695 1.00 90.31 87 GLY A C 1
ATOM 607 O O . GLY A 1 87 ? -9.637 1.899 15.454 1.00 90.31 87 GLY A O 1
ATOM 608 N N . MET A 1 88 ? -10.577 0.367 14.095 1.00 88.56 88 MET A N 1
ATOM 609 C CA . MET A 1 88 ? -11.949 0.897 14.136 1.00 88.56 88 MET A CA 1
ATOM 610 C C . MET A 1 88 ? -12.590 0.868 15.539 1.00 88.56 88 MET A C 1
ATOM 612 O O . MET A 1 88 ? -13.587 1.543 15.789 1.00 88.56 88 MET A O 1
ATOM 616 N N . GLY A 1 89 ? -11.987 0.143 16.485 1.00 85.19 89 GLY A N 1
ATOM 617 C CA . GLY A 1 89 ? -12.497 0.020 17.848 1.00 85.19 89 GLY A CA 1
ATOM 618 C C . GLY A 1 89 ? -13.741 -0.875 17.939 1.00 85.19 89 GLY A C 1
ATOM 619 O O . GLY A 1 89 ? -14.188 -1.444 16.942 1.00 85.19 89 GLY A O 1
ATOM 620 N N . PRO A 1 90 ? -14.284 -1.074 19.150 1.00 85.69 90 PRO A N 1
ATOM 621 C CA . PRO A 1 90 ? -15.451 -1.925 19.337 1.00 85.69 90 PRO A CA 1
ATOM 622 C C . PRO A 1 90 ? -16.690 -1.301 18.686 1.00 85.69 90 PRO A C 1
ATOM 624 O O . PRO A 1 90 ? -17.010 -0.135 18.922 1.00 85.69 90 PRO A O 1
ATOM 627 N N . LEU A 1 91 ? -17.417 -2.106 17.907 1.00 85.81 91 LEU A N 1
ATOM 628 C CA . LEU A 1 91 ? -18.723 -1.721 17.379 1.00 85.81 91 LEU A CA 1
ATOM 629 C C . LEU A 1 91 ? -19.702 -1.528 18.542 1.00 85.81 91 LEU A C 1
ATOM 631 O O . LEU A 1 91 ? -19.824 -2.395 19.411 1.00 85.81 91 LEU A O 1
ATOM 635 N N . GLN A 1 92 ? -20.402 -0.392 18.567 1.00 82.31 92 GLN A N 1
ATOM 636 C CA . GLN A 1 92 ? -21.446 -0.171 19.563 1.00 82.31 92 GLN A CA 1
ATOM 637 C C . GLN A 1 92 ? -22.649 -1.070 19.251 1.00 82.31 92 GLN A C 1
ATOM 639 O O . GLN A 1 92 ? -23.154 -1.036 18.126 1.00 82.31 92 GLN A O 1
ATOM 644 N N . PRO A 1 93 ? -23.131 -1.866 20.221 1.00 82.25 93 PRO A N 1
ATOM 645 C CA . PRO A 1 93 ? -24.310 -2.686 20.008 1.00 82.25 93 PRO A CA 1
ATOM 646 C C . PRO A 1 93 ? -25.536 -1.785 19.833 1.00 82.25 93 PRO A C 1
ATOM 648 O O . PRO A 1 93 ? -25.845 -0.956 20.690 1.00 82.25 93 PRO A O 1
ATOM 651 N N . ILE A 1 94 ? -26.251 -1.969 18.724 1.00 76.81 94 ILE A N 1
ATOM 652 C CA . ILE A 1 94 ? -27.560 -1.353 18.514 1.00 76.81 94 ILE A CA 1
ATOM 653 C C . ILE A 1 94 ? -28.575 -2.235 19.236 1.00 76.81 94 ILE A C 1
ATOM 655 O O . ILE A 1 94 ? -28.979 -3.284 18.737 1.00 76.81 94 ILE A O 1
ATOM 659 N N . GLU A 1 95 ? -28.970 -1.833 20.441 1.00 75.62 95 GLU A N 1
ATOM 660 C CA . GLU A 1 95 ? -30.079 -2.483 21.133 1.00 75.62 95 GLU A CA 1
ATOM 661 C C . GLU A 1 95 ? -31.378 -2.128 20.407 1.00 75.62 95 GLU A C 1
ATOM 663 O O . GLU A 1 95 ? -31.954 -1.056 20.600 1.00 75.62 95 GLU A O 1
ATOM 668 N N . LEU A 1 96 ? -31.837 -3.041 19.548 1.00 69.19 96 LEU A N 1
ATOM 669 C CA . LEU A 1 96 ? -33.198 -3.035 19.026 1.00 69.19 96 LEU A CA 1
ATOM 670 C C . LEU A 1 96 ? -34.131 -3.246 20.221 1.00 69.19 96 LEU A C 1
ATOM 672 O O . LEU A 1 96 ? -34.399 -4.370 20.640 1.00 69.19 96 LEU A O 1
ATOM 676 N N . SER A 1 97 ? -34.556 -2.139 20.830 1.00 53.12 97 SER A N 1
ATOM 677 C CA . SER A 1 97 ? -35.485 -2.127 21.954 1.00 53.12 97 SER A CA 1
ATOM 678 C C . SER A 1 97 ? -36.851 -2.629 21.481 1.00 53.12 97 SER A C 1
ATOM 680 O O . SER A 1 97 ? -37.748 -1.855 21.170 1.00 53.12 97 SER A O 1
ATOM 682 N N . ALA A 1 98 ? -37.009 -3.950 21.427 1.00 57.22 98 ALA A N 1
ATOM 683 C CA . ALA A 1 98 ? -38.291 -4.618 21.228 1.00 57.22 98 ALA A CA 1
ATOM 684 C C . ALA A 1 98 ? -39.127 -4.667 22.527 1.00 57.22 98 ALA A C 1
ATOM 686 O O . ALA A 1 98 ? -40.177 -5.299 22.567 1.00 57.22 98 ALA A O 1
ATOM 687 N N . GLY A 1 99 ? -38.692 -3.998 23.604 1.00 55.88 99 GLY A N 1
ATOM 688 C CA . GLY A 1 99 ? -39.383 -4.041 24.890 1.00 55.88 99 GLY A CA 1
ATOM 689 C C . GLY A 1 99 ? -38.899 -3.002 25.902 1.00 55.88 99 GLY A C 1
ATOM 690 O O . GLY A 1 99 ? -38.018 -3.257 26.713 1.00 55.88 99 GLY A O 1
ATOM 691 N N . GLY A 1 100 ? -39.530 -1.829 25.895 1.00 52.34 100 GLY A N 1
ATOM 692 C CA . GLY A 1 100 ? -40.098 -1.241 27.116 1.00 52.34 100 GLY A CA 1
ATOM 693 C C . GLY A 1 100 ? -39.205 -0.731 28.256 1.00 52.34 100 GLY A C 1
ATOM 694 O O . GLY A 1 100 ? -39.766 -0.305 29.262 1.00 52.34 100 GLY A O 1
ATOM 695 N N . ARG A 1 101 ? -37.872 -0.689 28.163 1.00 51.78 101 ARG A N 1
ATOM 696 C CA . ARG A 1 101 ? -37.053 0.066 29.137 1.00 51.78 101 ARG A CA 1
ATOM 697 C C . ARG A 1 101 ? -36.060 0.971 28.426 1.00 51.78 101 ARG A C 1
ATOM 699 O O . ARG A 1 101 ? -34.956 0.570 28.079 1.00 51.78 101 ARG A O 1
ATOM 706 N N . ARG A 1 102 ? -36.494 2.218 28.215 1.00 54.78 102 ARG A N 1
ATOM 707 C CA . ARG A 1 102 ? -35.663 3.327 27.735 1.00 54.78 102 ARG A CA 1
ATOM 708 C C . ARG A 1 102 ? -34.412 3.414 28.613 1.00 54.78 102 ARG A C 1
ATOM 710 O O . ARG A 1 102 ? -34.513 3.808 29.774 1.00 54.78 102 ARG A O 1
ATOM 717 N N . ARG A 1 103 ? -33.241 3.058 28.077 1.00 57.84 103 ARG A N 1
ATOM 718 C CA . ARG A 1 103 ? -31.981 3.486 28.692 1.00 57.84 103 ARG A CA 1
ATOM 719 C C . ARG A 1 103 ? -31.961 5.015 28.687 1.00 57.84 103 ARG A C 1
ATOM 721 O O . ARG A 1 103 ? -32.396 5.605 27.693 1.00 57.84 103 ARG A O 1
ATOM 728 N N . PRO A 1 104 ? -31.518 5.667 29.775 1.00 55.22 104 PRO A N 1
ATOM 729 C CA . PRO A 1 104 ? -31.363 7.111 29.763 1.00 55.22 104 PRO A CA 1
ATOM 730 C C . PRO A 1 104 ? -30.438 7.463 28.600 1.00 55.22 104 PRO A C 1
ATOM 732 O O . PRO A 1 104 ? -29.387 6.845 28.434 1.00 55.22 104 PRO A O 1
ATOM 735 N N . LEU A 1 105 ? -30.871 8.409 27.768 1.00 56.69 105 LEU A N 1
ATOM 736 C CA . LEU A 1 105 ? -30.042 8.998 26.728 1.00 56.69 105 LEU A CA 1
ATOM 737 C C . LEU A 1 105 ? -28.874 9.707 27.422 1.00 56.69 105 LEU A C 1
ATOM 739 O O . LEU A 1 105 ? -28.970 10.877 27.782 1.00 56.69 105 LEU A O 1
ATOM 743 N N . VAL A 1 106 ? -27.801 8.972 27.694 1.00 59.72 106 VAL A N 1
ATOM 744 C CA . VAL A 1 106 ? -26.563 9.548 28.199 1.00 59.72 106 VAL A CA 1
ATOM 745 C C . VAL A 1 106 ? -25.853 10.138 26.993 1.00 59.72 106 VAL A C 1
ATOM 747 O O . VAL A 1 106 ? -25.550 9.435 26.028 1.00 59.72 106 VAL A O 1
ATOM 750 N N . ALA A 1 107 ? -25.646 11.449 27.033 1.00 52.28 107 ALA A N 1
ATOM 751 C CA . ALA A 1 107 ? -24.929 12.161 25.994 1.00 52.28 107 ALA A CA 1
ATOM 752 C C . ALA A 1 107 ? -23.522 11.558 25.815 1.00 52.28 107 ALA A C 1
ATOM 754 O O . ALA A 1 107 ? -22.867 11.249 26.816 1.00 52.28 107 ALA A O 1
ATOM 755 N N . PRO A 1 108 ? -23.017 11.417 24.577 1.00 56.41 108 PRO A N 1
ATOM 756 C CA . PRO A 1 108 ? -21.617 11.084 24.348 1.00 56.41 108 PRO A CA 1
ATOM 757 C C . PRO A 1 108 ? -20.718 12.059 25.118 1.00 56.41 108 PRO A C 1
ATOM 759 O O . PRO A 1 108 ? -20.983 13.262 25.121 1.00 56.41 108 PRO A O 1
ATOM 762 N N . ALA A 1 109 ? -19.635 11.565 25.727 1.00 61.50 109 ALA A N 1
ATOM 763 C CA . ALA A 1 109 ? -18.757 12.350 26.610 1.00 61.50 109 ALA A CA 1
ATOM 764 C C . ALA A 1 109 ? -18.199 13.652 25.986 1.00 61.50 109 ALA A C 1
ATOM 766 O O . ALA A 1 109 ? -17.729 14.531 26.699 1.00 61.50 109 ALA A O 1
ATOM 767 N N . HIS A 1 110 ? -18.270 13.788 24.660 1.00 60.97 110 HIS A N 1
ATOM 768 C CA . HIS A 1 110 ? -17.771 14.919 23.882 1.00 60.97 110 HIS A CA 1
ATOM 769 C C . HIS A 1 110 ? -18.870 15.870 23.351 1.00 60.97 110 HIS A C 1
ATOM 771 O O . HIS A 1 110 ? -18.545 16.830 22.657 1.00 60.97 110 HIS A O 1
ATOM 777 N N . ARG A 1 111 ? -20.163 15.649 23.654 1.00 58.56 111 ARG A N 1
ATOM 778 C CA . ARG A 1 111 ? -21.278 16.550 23.279 1.00 58.56 111 ARG A CA 1
ATOM 779 C C . ARG A 1 111 ? -22.370 16.599 24.354 1.00 58.56 111 ARG A C 1
ATOM 781 O O . ARG A 1 111 ? -23.474 16.098 24.167 1.00 58.56 111 ARG A O 1
ATOM 788 N N . THR A 1 112 ? -22.068 17.232 25.483 1.00 60.31 112 THR A N 1
ATOM 789 C CA . THR A 1 112 ? -23.012 17.409 26.603 1.00 60.31 112 THR A CA 1
ATOM 790 C C . THR A 1 112 ? -23.985 18.576 26.410 1.00 60.31 112 THR A C 1
ATOM 792 O O . THR A 1 112 ? -25.115 18.518 26.887 1.00 60.31 112 THR A O 1
ATOM 795 N N . ARG A 1 113 ? -23.596 19.616 25.661 1.00 61.97 113 ARG A N 1
ATOM 796 C CA . ARG A 1 113 ? -24.355 20.877 25.610 1.00 61.97 113 ARG A CA 1
ATOM 797 C C . ARG A 1 113 ? -25.729 20.762 24.937 1.00 61.97 113 ARG A C 1
ATOM 799 O O . ARG A 1 113 ? -26.687 21.351 25.427 1.00 61.97 113 ARG A O 1
ATOM 806 N N . ASP A 1 114 ? -25.848 19.994 23.856 1.00 62.34 114 ASP A N 1
ATOM 807 C CA . ASP A 1 114 ? -27.124 19.868 2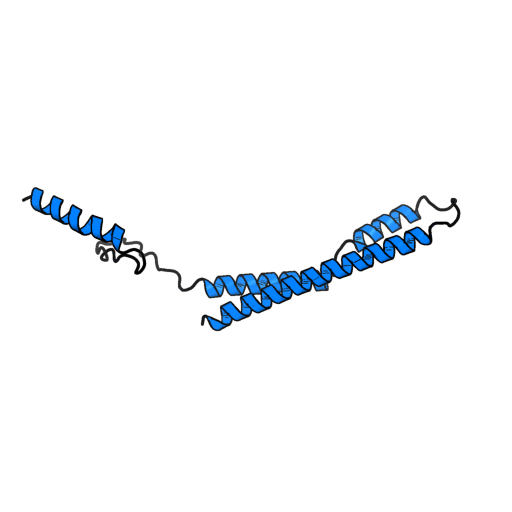3.130 1.00 62.34 114 ASP A CA 1
ATOM 808 C C . ASP A 1 114 ? -28.100 18.903 23.822 1.00 62.34 114 ASP A C 1
ATOM 810 O O . ASP A 1 114 ? -29.315 19.036 23.682 1.00 62.34 114 ASP A O 1
ATOM 814 N N . PHE A 1 115 ? -27.586 17.966 24.625 1.00 60.56 115 PHE A N 1
ATOM 815 C CA . PHE A 1 115 ? -28.411 17.054 25.418 1.00 60.56 115 PHE A CA 1
ATOM 816 C C . PHE A 1 115 ? -29.030 17.733 26.648 1.00 60.56 115 PHE A C 1
ATOM 818 O O . PHE A 1 115 ? -30.166 17.413 27.011 1.00 60.56 115 PHE A O 1
ATOM 825 N N . ASP A 1 116 ? -28.353 18.727 27.233 1.00 57.78 116 ASP A N 1
ATOM 826 C CA . ASP A 1 116 ? -28.893 19.509 28.353 1.00 57.78 116 ASP A CA 1
ATOM 827 C C . ASP A 1 116 ? -30.164 20.286 27.976 1.00 57.78 116 ASP A C 1
ATOM 829 O O . ASP A 1 116 ? -31.082 20.417 28.794 1.00 57.78 116 ASP A O 1
ATOM 833 N N . VAL A 1 117 ? -30.278 20.735 26.721 1.00 64.00 117 VAL A N 1
ATOM 834 C CA . VAL A 1 117 ? -31.441 21.493 26.224 1.00 64.00 117 VAL A CA 1
ATOM 835 C C . VAL A 1 117 ? -32.736 20.672 26.315 1.00 64.00 117 VAL A C 1
ATOM 837 O O . VAL A 1 117 ? -33.799 21.208 26.651 1.00 64.00 117 VAL A O 1
ATOM 840 N N . TYR A 1 118 ? -32.661 19.360 26.080 1.00 58.28 118 TYR A N 1
ATOM 841 C CA . TYR A 1 118 ? -33.827 18.473 26.133 1.00 58.28 118 TYR A CA 1
ATOM 842 C C . TYR A 1 118 ? -34.265 18.140 27.565 1.00 58.28 118 TYR A C 1
ATOM 844 O O . TYR A 1 118 ? -35.455 17.898 27.805 1.00 58.28 118 TYR A O 1
ATOM 852 N N . SER A 1 119 ? -33.348 18.185 28.536 1.00 63.66 119 SER A N 1
ATOM 853 C CA . SER A 1 119 ? -33.666 17.925 29.945 1.00 63.66 119 SER A CA 1
ATOM 854 C C . SER A 1 119 ? -34.561 19.013 30.556 1.00 63.66 119 SER A C 1
ATOM 856 O O . SER A 1 119 ? -35.471 18.709 31.327 1.00 63.66 119 SER A O 1
ATOM 858 N N . ASN A 1 120 ? -34.362 20.276 30.168 1.00 63.00 120 ASN A N 1
ATOM 859 C CA . ASN A 1 120 ? -35.135 21.398 30.702 1.00 63.00 120 ASN A CA 1
ATOM 860 C C . ASN A 1 120 ? -36.489 21.570 30.003 1.00 63.00 120 ASN A C 1
ATOM 862 O O . ASN A 1 120 ? -37.496 21.816 30.670 1.00 63.00 120 ASN A O 1
ATOM 866 N N . ARG A 1 121 ? -36.560 21.380 28.676 1.00 63.00 121 ARG A N 1
ATOM 867 C CA . ARG A 1 121 ? -37.834 21.505 27.941 1.00 63.00 121 ARG A CA 1
ATOM 868 C C . ARG A 1 121 ? -38.838 20.405 28.291 1.00 63.00 121 ARG A C 1
ATOM 870 O O . ARG A 1 121 ? -40.023 20.696 28.420 1.00 63.00 121 ARG A O 1
ATOM 877 N N . SER A 1 122 ? -38.381 19.168 28.489 1.00 62.34 122 SER A N 1
ATOM 878 C CA . SER A 1 122 ? -39.265 18.055 28.877 1.00 62.34 122 SER A CA 1
ATOM 879 C C . SER A 1 122 ? -39.872 18.247 30.274 1.00 62.34 122 SER A C 1
ATOM 881 O O . SER A 1 122 ? -41.062 18.003 30.462 1.00 62.34 122 SER A O 1
ATOM 883 N N . LYS A 1 123 ? -39.100 18.782 31.231 1.00 63.34 123 LYS A N 1
ATOM 884 C CA . LYS A 1 123 ? -39.587 19.125 32.580 1.00 63.34 123 LYS A CA 1
ATOM 885 C C . LYS A 1 123 ? -40.594 20.278 32.582 1.00 63.34 123 LYS A C 1
ATOM 887 O O . LYS A 1 123 ? -41.537 20.259 33.367 1.00 63.34 123 LYS A O 1
ATOM 892 N N . MET A 1 124 ? -40.423 21.264 31.699 1.00 65.44 124 MET A N 1
ATOM 893 C CA . MET A 1 124 ? -41.387 22.362 31.554 1.00 65.44 124 MET A CA 1
ATOM 894 C C . MET A 1 124 ? -42.738 21.905 30.998 1.00 65.44 124 MET A C 1
ATOM 896 O O . MET A 1 124 ? -43.767 22.418 31.425 1.00 65.44 124 MET A O 1
ATOM 900 N N . LEU A 1 125 ? -42.749 20.955 30.059 1.00 63.81 125 LEU A N 1
ATOM 901 C CA . LEU A 1 125 ? -43.998 20.427 29.500 1.00 63.81 125 LEU A CA 1
ATOM 902 C C . LEU A 1 125 ? -44.756 19.554 30.507 1.00 63.81 125 LEU A C 1
ATOM 904 O O . LEU A 1 125 ? -45.976 19.650 30.573 1.00 63.81 125 LEU A O 1
ATOM 908 N N . LEU A 1 126 ? -44.043 18.775 31.327 1.00 63.81 126 LEU A N 1
ATOM 909 C CA . LEU A 1 126 ? -44.643 17.987 32.412 1.00 63.81 126 LEU A CA 1
ATOM 910 C C . LEU A 1 126 ? -45.360 18.869 33.444 1.00 63.81 126 LEU A C 1
ATOM 912 O O . LEU A 1 126 ? -46.485 18.569 33.811 1.00 63.81 126 LEU A O 1
ATOM 916 N N . ARG A 1 127 ? -44.764 20.001 33.840 1.00 62.69 127 ARG A N 1
ATOM 917 C CA . ARG A 1 127 ? -45.387 20.949 34.785 1.00 62.69 127 ARG A CA 1
ATOM 918 C C . ARG A 1 127 ? -46.590 21.715 34.236 1.00 62.69 127 ARG A C 1
ATOM 920 O O . ARG A 1 127 ? -47.287 22.351 35.009 1.00 62.69 127 ARG A O 1
ATOM 927 N N . LYS A 1 128 ? -46.794 21.734 32.917 1.00 64.44 128 LYS A N 1
ATOM 928 C CA . LYS A 1 128 ? -47.935 22.419 32.286 1.00 64.44 128 LYS A CA 1
ATOM 929 C C . LYS A 1 128 ? -49.140 21.486 32.092 1.00 64.44 128 LYS A C 1
ATOM 931 O O . LYS A 1 128 ? -50.183 21.939 31.634 1.00 64.44 128 LYS A O 1
ATOM 936 N N . ALA A 1 129 ? -48.961 20.193 32.357 1.00 59.50 129 ALA A N 1
ATOM 937 C CA . ALA A 1 129 ? -49.998 19.171 32.264 1.00 59.50 129 ALA A CA 1
ATOM 938 C C . ALA A 1 129 ? -50.613 18.808 33.633 1.00 59.50 129 ALA A C 1
ATOM 940 O O . ALA A 1 129 ? -51.543 18.005 33.666 1.00 59.50 129 ALA A O 1
ATOM 941 N N . GLU A 1 130 ? -50.094 19.389 34.721 1.00 52.34 130 GLU A N 1
ATOM 942 C CA . GLU A 1 130 ? -50.695 19.425 36.066 1.00 52.34 130 GLU A CA 1
ATOM 943 C C . GLU A 1 130 ? -51.482 20.730 36.244 1.00 52.34 130 GLU A C 1
ATOM 945 O O . GLU A 1 130 ? -52.566 20.676 36.864 1.00 52.34 130 GLU A O 1
#

Secondary structure (DSSP, 8-state):
-HHHHHHHHHHHHHHHHHHHHHHHHHHHHHHHHHHHHHHH--S-STTTTTHHHHHHHHHHHHTSPPHHHHHHHHHHHHHHHHHHHHHS-PPPP-----SS-----PPPTT--HHHHHHHHHHHHHHTT--

Radius of gyration: 31.61 Å; Cα contacts (8 Å, |Δi|>4): 48; chains: 1; bounding box: 71×31×82 Å

=== Feature glossary ===
A reading guide for the features in this record.

Start from the sequence.

  · This is the polypeptide sequence — one letter per residue, N-terminus first. Length ranges from a few dozen residues for small domains to over a thousand for large multi-domain proteins.

Fold it, and you get atomic coordinates and the backbone conformation that goes with them.

  · Structure coordinates are given as an mmCIF _atom_site loop: one row per atom with element, residue name, chain id, sequence number, and x/y/z position in Å. Only the four main-chain atoms per residue are included here; side chains are omitted to keep the record compact.

  · Backbone dihedral angles. Every residue except chain termini has a φ (preceding-C → N → Cα → C) and a ψ (N → Cα → C → next-N). They are reported in degrees following the IUPAC sign convention. Secondary structure is essentially a statement about which (φ, ψ) basin each residue occupies.

  · The SS8 string is DSSP's per-residue secondary-structure call. α-helix (H) means an i→i+4 H-bond ladder; β-strand (E) means the residue participates in a β-sheet; 3₁₀ (G) and π (I) are tighter and wider helices; T/S are turns/bends; '-' is loop.

  · SS3 is a coarse helix/strand/coil call (letters a/b/c) made by the P-SEA algorithm from inter-Cα distances and dihedrals. It is less detailed than DSSP but needs only Cα positions.

Summarize the fold with a handful of shape descriptors and a per-residue structural alphabet.

  · Radius of gyration (Rg) is the root-mean-square distance of Cα atoms from their centroid — a single number for overall size and compactness. A globular domain of N residues has Rg ≈ 2.2·N^0.38 Å; an extended or disordered chain has a much larger Rg. The Cα contact count is the number of residue pairs whose Cα atoms are within 8 Å and are more than four positions apart in sequence — a standard proxy for tertiary packing density. The bounding box is the smallest axis-aligned box enclosing all Cα atoms.

  · The Foldseek 3Di string encodes local tertiary geometry as a 20-letter alphabet — one character per residue — derived from the relative positions of nearby Cα atoms. Unlike the amino-acid sequence, 3Di is a direct function of the 3D structure, so two proteins with the same fold have similar 3Di strings even at low sequence identity.

  · Solvent-accessible surface area (SASA) is the area in Å² traced out by the centre of a 1.4 Å probe sphere (a water molecule) rolled over the protein's van der Waals surface (Shrake–Rupley / Lee–Richards construction). Buried residues have near-zero SASA; fully exposed residues can exceed 200 Å². The total SASA scales roughly with the number of surface residues.

Ask how reliable the model is.

  · pLDDT (predicted Local Distance Difference Test) is AlphaFold's per-residue confidence score, ranging from 0 to 100. Values above 90 indicate high confidence (typically well-packed cores); 70–90 is confident; 50–70 low confidence; below 50 usually means the region is disordered or the prediction is unreliable there. AlphaFold stores pLDDT in the mmCIF B-factor column.

  · B-factor (Debye–Waller factor) reflects atomic displacement in the crystal lattice. It is an experimental observable (units Å²), not a prediction; low values mean the atom is pinned down, high values mean it moves or is heterogeneous across the crystal.

  · Predicted Aligned Error (PAE) is an AlphaFold confidence matrix: entry (i, j) is the expected error in the position of residue j, in ångströms, when the prediction is superimposed on the true structure at residue i. Low PAE within a block of residues means that block is internally rigid and well-predicted; high PAE between two blocks means their relative placement is uncertain even if each block individually is confident.

Place it in context: what it resembles, what it is annotated as, and how it looks.

  · Nearest PDB neighbors are the top structural matches found by Foldseek when searching this structure against the entire Protein Data Bank. Each hit reports a TM-score (0 to 1; >0.5 almost always implies the same fold) and an E-value. These are *structural* homologs — they may share no detectable sequence similarity.

  · Functional annotations link the protein to curated databases. InterPro entries identify conserved domains and families by matching the sequence against member-database signatures (Pfam, PROSITE, CDD, …). Gene Ontology (GO) terms describe molecular function, biological process, and cellular component in a controlled vocabulary. CATH places the structure in a hierarchical fold classification (Class/Architecture/Topology/Homologous-superfamily). The organism is the source species.

  · Three diagnostic plots acc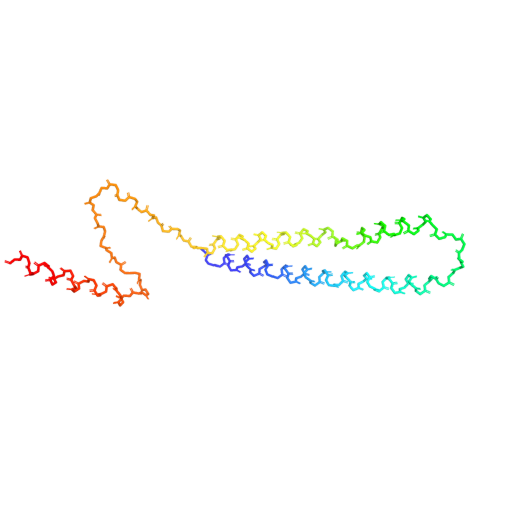ompany the record. The Cα contact map visualizes the tertiary structure as a 2D adjacency matrix (8 Å cutoff, sequence-local contacts suppressed). The Ramachandran plot shows the distribution of backbone (φ, ψ) torsions, with points in the α and β basins reflecting secondary structure content. The PAE plot shows AlphaFold's inter-residue confidence as a color matrix.

  · Six rendered views show the 3D structure from the faces of a cube — i.e. along ±x, ±y, ±z. Rendering representation is drawn randomly per protein from cartoon (secondary-structure ribbons), sticks (backbone bonds), or molecular surface; coloring is either N→C rainbow (blue at the N-terminus through red at the C-terminus) or one color per chain.